Protein AF-A0A645HFN8-F1 (afdb_monomer)

pLDDT: mean 95.68, std 3.65, range [77.56, 98.56]

Solvent-accessible surface area (backbone atoms only — not comparable to full-atom values): 6220 Å² total; per-residue (Å²): 106,60,70,53,54,48,52,51,52,54,53,50,53,51,51,54,51,51,50,38,49,49,52,61,67,60,80,77,62,54,72,67,58,38,52,50,38,52,52,51,51,54,52,51,52,53,29,54,50,44,24,52,50,50,33,50,51,43,40,73,75,67,44,85,43,55,48,50,49,56,58,100,74,40,32,42,38,39,31,60,30,73,67,72,54,73,68,55,50,51,52,53,49,51,55,50,29,71,70,66,72,52,57,72,92,34,51,45,81,42,61,39,100

Sequence (113 aa):
MFAQFRSDKEETRAKEIEYLDSVINSGEADQEVLNEAMSQKVALTSFMEQETNIEGLLKSAGYQDAVVTVSADSVNVVVAEAALSDDQAVQILEIVKDETGQSAQNIKIIPQG

Foldseek 3Di:
DQVVVVVVVVVVLVVLLVVLVCQCVVVPDDPVSNVVSVVVNVQSVLQVVLQVVLQVVCVVVPFPTWGWGDDPQAIEIEGAAPDDDPVRVVVSLVSSCVSPVYDSVRYHYHYDD

Organism: NCBI:txid1076179

InterPro domains:
  IPR024232 Stage III sporulation protein AH-like [PF12685] (1-109)
  IPR038503 Stage III sporulation protein AH-like superfamily [G3DSA:1.10.287.4300] (1-112)

Structure (mmCIF, N/CA/C/O backbone):
data_AF-A0A645HFN8-F1
#
_entry.id   AF-A0A645HFN8-F1
#
loop_
_atom_site.group_PDB
_atom_site.id
_atom_site.type_symbol
_atom_site.label_atom_id
_atom_site.label_alt_id
_atom_site.label_comp_id
_atom_site.label_asym_id
_atom_site.label_entity_id
_atom_site.label_seq_id
_atom_site.pdbx_PDB_ins_code
_atom_site.Cartn_x
_atom_site.Cartn_y
_atom_site.Cartn_z
_atom_site.occupancy
_atom_site.B_iso_or_equiv
_atom_site.auth_seq_id
_atom_site.auth_comp_id
_atom_site.auth_asym_id
_atom_site.auth_atom_id
_atom_site.pdbx_PDB_model_num
ATOM 1 N N . MET A 1 1 ? 13.388 11.881 -2.272 1.00 81.19 1 MET A N 1
ATOM 2 C CA . MET A 1 1 ? 11.916 11.979 -2.371 1.00 81.19 1 MET A CA 1
ATOM 3 C C . MET A 1 1 ? 11.266 10.621 -2.123 1.00 81.19 1 MET A C 1
ATOM 5 O O . MET A 1 1 ? 10.450 10.532 -1.221 1.00 81.19 1 MET A O 1
ATOM 9 N N . PHE A 1 2 ? 11.715 9.552 -2.792 1.00 88.88 2 PHE A N 1
ATOM 10 C CA . PHE A 1 2 ? 11.273 8.173 -2.521 1.00 88.88 2 PHE A CA 1
ATOM 11 C C . PHE A 1 2 ? 11.411 7.739 -1.045 1.00 88.88 2 PHE A C 1
ATOM 13 O O . PHE A 1 2 ? 10.445 7.291 -0.439 1.00 88.88 2 PHE A O 1
ATOM 20 N N . ALA A 1 3 ? 12.584 7.944 -0.430 1.00 89.00 3 ALA A N 1
ATOM 21 C CA . ALA A 1 3 ? 12.794 7.606 0.984 1.00 89.00 3 ALA A CA 1
ATOM 22 C C . ALA A 1 3 ? 11.858 8.379 1.933 1.00 89.00 3 ALA A C 1
ATOM 24 O O . ALA A 1 3 ? 11.395 7.814 2.915 1.00 89.00 3 ALA A O 1
ATOM 25 N N . GLN A 1 4 ? 11.536 9.637 1.602 1.00 90.69 4 GLN A N 1
ATOM 26 C CA . GLN A 1 4 ? 10.569 10.425 2.368 1.00 90.69 4 GLN A CA 1
ATOM 27 C C . GLN A 1 4 ? 9.176 9.805 2.275 1.00 90.69 4 GLN A C 1
ATOM 29 O O . GLN A 1 4 ? 8.532 9.647 3.295 1.00 90.69 4 GLN A O 1
ATOM 34 N N . PHE A 1 5 ? 8.747 9.373 1.085 1.00 92.00 5 PHE A N 1
ATOM 35 C CA . PHE A 1 5 ? 7.453 8.708 0.914 1.00 92.00 5 PHE A CA 1
ATOM 36 C C . PHE A 1 5 ? 7.346 7.414 1.739 1.00 92.00 5 PHE A C 1
ATOM 38 O O . PHE A 1 5 ? 6.299 7.143 2.321 1.00 92.00 5 PHE A O 1
ATOM 45 N N . ARG A 1 6 ? 8.436 6.638 1.844 1.00 93.62 6 ARG A N 1
ATOM 46 C CA . ARG A 1 6 ? 8.491 5.473 2.744 1.00 93.62 6 ARG A CA 1
ATOM 47 C C . ARG A 1 6 ? 8.319 5.890 4.207 1.00 93.62 6 ARG A C 1
ATOM 49 O O . ARG A 1 6 ? 7.485 5.314 4.896 1.00 93.62 6 ARG A O 1
ATOM 56 N N . SER A 1 7 ? 9.067 6.897 4.659 1.00 95.38 7 SER A N 1
ATOM 57 C CA . SER A 1 7 ? 8.950 7.408 6.030 1.00 95.38 7 SER A CA 1
ATOM 58 C C . SER A 1 7 ? 7.559 7.970 6.327 1.00 95.38 7 SER A C 1
ATOM 60 O O . SER A 1 7 ? 7.005 7.669 7.379 1.00 95.38 7 SER A O 1
ATOM 62 N N . ASP A 1 8 ? 6.964 8.712 5.393 1.00 94.75 8 ASP A N 1
ATOM 63 C CA . ASP A 1 8 ? 5.613 9.260 5.524 1.00 94.75 8 ASP A CA 1
ATOM 64 C C . ASP A 1 8 ? 4.583 8.130 5.651 1.00 94.75 8 ASP A C 1
ATOM 66 O O . ASP A 1 8 ? 3.735 8.173 6.539 1.00 94.75 8 ASP A O 1
ATOM 70 N N . LYS A 1 9 ? 4.687 7.078 4.822 1.00 95.25 9 LYS A N 1
ATOM 71 C CA . LYS A 1 9 ? 3.848 5.873 4.934 1.00 95.25 9 LYS A CA 1
ATOM 72 C C . LYS A 1 9 ? 3.970 5.245 6.325 1.00 95.25 9 LYS A C 1
ATOM 74 O O . LYS A 1 9 ? 2.951 4.954 6.948 1.00 95.25 9 LYS A O 1
ATOM 79 N N . GLU A 1 10 ? 5.191 5.014 6.803 1.00 96.00 10 GLU A N 1
ATOM 80 C CA . GLU A 1 10 ? 5.438 4.403 8.116 1.00 96.00 10 GLU A CA 1
ATOM 81 C C . GLU A 1 10 ? 4.868 5.261 9.257 1.00 96.00 10 GLU A C 1
ATOM 83 O O . GLU A 1 10 ? 4.207 4.736 10.154 1.00 96.00 10 GLU A O 1
ATOM 88 N N . GLU A 1 11 ? 5.048 6.583 9.192 1.00 97.50 11 GLU A N 1
ATOM 89 C CA . GLU A 1 11 ? 4.489 7.528 10.161 1.00 97.50 11 GLU A CA 1
ATOM 90 C C . GLU A 1 11 ? 2.954 7.542 10.123 1.00 97.50 11 GLU A C 1
ATOM 92 O O . GLU A 1 11 ? 2.310 7.533 11.174 1.00 97.50 11 GLU A O 1
ATOM 97 N N . THR A 1 12 ? 2.349 7.529 8.932 1.00 96.50 12 THR 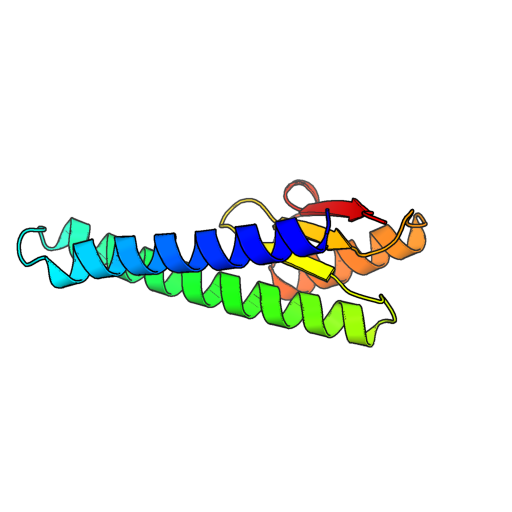A N 1
ATOM 98 C CA . THR A 1 12 ? 0.893 7.440 8.775 1.00 96.50 12 THR A CA 1
ATOM 99 C C . THR A 1 12 ? 0.355 6.147 9.380 1.00 96.50 12 THR A C 1
ATOM 101 O O . THR A 1 12 ? -0.554 6.218 10.205 1.00 96.50 12 THR A O 1
ATOM 104 N N . ARG A 1 13 ? 0.946 4.986 9.065 1.00 96.75 13 ARG A N 1
ATOM 105 C CA . ARG A 1 13 ? 0.518 3.695 9.631 1.00 96.75 13 ARG A CA 1
ATOM 106 C C . ARG A 1 13 ? 0.631 3.675 11.154 1.00 96.75 13 ARG A C 1
ATOM 108 O O . ARG A 1 13 ? -0.284 3.203 11.825 1.00 96.75 13 ARG A O 1
ATOM 115 N N . ALA A 1 14 ? 1.707 4.233 11.709 1.00 97.56 14 ALA A N 1
ATOM 116 C CA . ALA A 1 14 ? 1.872 4.344 13.155 1.00 97.56 14 ALA A CA 1
ATOM 117 C C . ALA A 1 14 ? 0.764 5.196 13.797 1.00 97.56 14 ALA A C 1
ATOM 119 O O . ALA A 1 14 ? 0.156 4.764 14.775 1.00 97.56 14 ALA A O 1
ATOM 120 N N . LYS A 1 15 ? 0.452 6.364 13.218 1.00 98.00 15 LYS A N 1
ATOM 121 C CA . LYS A 1 15 ? -0.609 7.257 13.715 1.00 98.00 15 LYS A CA 1
ATOM 122 C C . LYS A 1 15 ? -2.003 6.647 13.600 1.00 98.00 15 LYS A C 1
ATOM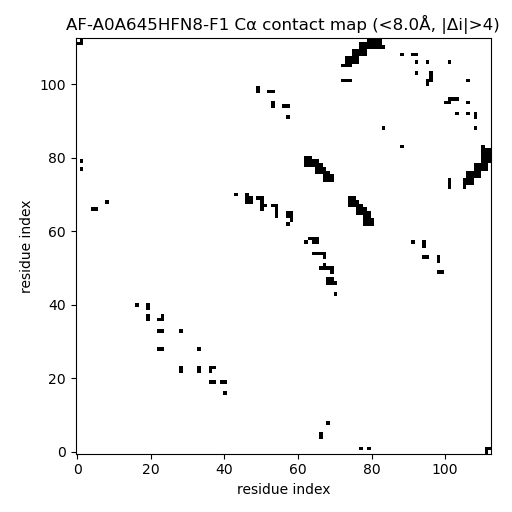 124 O O . LYS A 1 15 ? -2.812 6.817 14.507 1.00 98.00 15 LYS A O 1
ATOM 129 N N . GLU A 1 16 ? -2.297 5.947 12.507 1.00 97.25 16 GLU A N 1
ATOM 130 C CA . GLU A 1 16 ? -3.580 5.260 12.317 1.00 97.25 16 GLU A CA 1
ATOM 131 C C . GLU A 1 16 ? -3.782 4.166 13.373 1.00 97.25 16 GLU A C 1
ATOM 133 O O . GLU A 1 16 ? -4.840 4.095 13.997 1.00 97.25 16 GLU A O 1
ATOM 138 N N . ILE A 1 17 ? -2.750 3.353 13.625 1.00 97.62 17 ILE A N 1
ATOM 139 C CA . ILE A 1 17 ? -2.782 2.321 14.668 1.00 97.62 17 ILE A CA 1
ATOM 140 C C . ILE A 1 17 ? -2.946 2.955 16.051 1.00 97.62 17 ILE A C 1
ATOM 142 O O . ILE A 1 17 ? -3.813 2.523 16.807 1.00 97.62 17 ILE A O 1
ATOM 146 N N . GLU A 1 18 ? -2.156 3.983 16.373 1.00 97.88 18 GLU A N 1
ATOM 147 C CA . GLU A 1 18 ? -2.230 4.688 17.658 1.00 97.88 18 GLU A CA 1
ATOM 148 C C . GLU A 1 18 ? -3.625 5.278 17.896 1.00 97.88 18 GLU A C 1
ATOM 150 O O . GLU A 1 18 ? -4.189 5.123 18.980 1.00 97.88 18 GLU A O 1
ATOM 155 N N . TYR A 1 19 ? -4.215 5.903 16.875 1.00 96.38 19 TYR A N 1
ATOM 156 C CA . TYR A 1 19 ? -5.565 6.446 16.955 1.00 96.38 19 TYR A CA 1
ATOM 157 C C . TYR A 1 19 ? -6.597 5.351 17.239 1.00 96.38 19 TYR A C 1
ATOM 159 O O . TYR A 1 19 ? -7.366 5.472 18.195 1.00 96.38 19 TYR A O 1
ATOM 167 N N . LEU A 1 20 ? -6.586 4.261 16.469 1.00 96.88 20 LEU A N 1
ATOM 168 C CA . LEU A 1 20 ? -7.517 3.149 16.666 1.00 96.88 20 LEU A CA 1
ATOM 169 C C . LEU A 1 20 ? -7.345 2.511 18.050 1.00 96.88 20 LEU A C 1
ATOM 171 O O . LEU A 1 20 ? -8.335 2.242 18.730 1.00 96.88 20 LEU A O 1
ATOM 175 N N . ASP A 1 21 ? -6.105 2.342 18.512 1.00 96.69 21 ASP A N 1
ATOM 176 C CA . ASP A 1 21 ? -5.822 1.843 19.856 1.00 96.69 21 ASP A CA 1
ATOM 177 C C . ASP A 1 21 ? -6.285 2.802 20.950 1.00 96.69 21 ASP A C 1
ATOM 179 O O . ASP A 1 21 ? -6.772 2.348 21.984 1.00 96.69 21 ASP A O 1
ATOM 183 N N . SER A 1 22 ? -6.190 4.114 20.739 1.00 95.94 22 SER A N 1
ATOM 184 C CA . SER A 1 22 ? -6.705 5.094 21.697 1.00 95.94 22 SER A CA 1
ATOM 185 C C . SER A 1 22 ? -8.222 4.978 21.855 1.00 95.94 22 SER A C 1
ATOM 187 O O . SER A 1 22 ? -8.717 4.980 22.979 1.00 95.94 22 SER A O 1
ATOM 189 N N . VAL A 1 23 ? -8.955 4.779 20.753 1.00 94.94 23 VAL A N 1
ATOM 190 C CA . VAL A 1 23 ? -10.413 4.594 20.774 1.00 94.94 23 VAL A CA 1
ATOM 191 C C . VAL A 1 23 ? -10.763 3.291 21.488 1.00 94.94 23 VAL A C 1
ATOM 193 O O . VAL A 1 23 ? -11.557 3.309 22.429 1.00 94.94 23 VAL A O 1
ATOM 196 N N . ILE A 1 24 ? -10.114 2.185 21.105 1.00 94.69 24 ILE A N 1
ATOM 197 C CA . ILE A 1 24 ? -10.343 0.850 21.679 1.00 94.69 24 ILE A CA 1
ATOM 198 C C . ILE A 1 24 ? -10.055 0.826 23.188 1.00 94.69 24 ILE A C 1
ATOM 200 O O . ILE A 1 24 ? -10.801 0.210 23.947 1.00 94.69 24 ILE A O 1
ATOM 204 N N . ASN A 1 25 ? -8.997 1.509 23.633 1.00 94.62 25 ASN A N 1
ATOM 205 C CA . ASN A 1 25 ? -8.547 1.478 25.026 1.00 94.62 25 ASN A CA 1
ATOM 206 C C . ASN A 1 25 ? -9.105 2.619 25.893 1.00 94.62 25 ASN A C 1
ATOM 208 O O . ASN A 1 25 ? -8.882 2.608 27.102 1.00 94.62 25 ASN A O 1
ATOM 212 N N . SER A 1 26 ? -9.822 3.590 25.313 1.00 90.94 26 SER A N 1
ATOM 213 C CA . SER A 1 26 ? -10.370 4.741 26.050 1.00 90.94 26 SER A CA 1
ATOM 214 C C . SER A 1 26 ? -11.361 4.337 27.145 1.00 90.94 26 SER A C 1
ATOM 216 O O . SER A 1 26 ? -11.463 5.017 28.160 1.00 90.94 26 SER A O 1
ATOM 218 N N . GLY A 1 27 ? -12.102 3.239 26.950 1.00 80.75 27 GLY A N 1
ATOM 219 C CA . GLY A 1 27 ? -13.185 2.813 27.845 1.00 80.75 27 GLY A CA 1
ATOM 220 C C . GLY A 1 27 ? -14.400 3.755 27.867 1.00 80.75 27 GLY A C 1
ATOM 221 O O . GLY A 1 27 ? -15.338 3.510 28.622 1.00 80.75 27 GLY A O 1
ATOM 222 N N . GLU A 1 28 ? -14.387 4.814 27.052 1.00 83.81 28 GLU A N 1
ATOM 223 C CA . GLU A 1 28 ? -15.425 5.852 26.981 1.00 83.81 28 GLU A CA 1
ATOM 224 C C . GLU A 1 28 ? -16.333 5.699 25.750 1.00 83.81 28 GLU A C 1
ATOM 226 O O . GLU A 1 28 ? -17.433 6.250 25.720 1.00 83.81 28 GLU A O 1
ATOM 231 N N . ALA A 1 29 ? -15.885 4.947 24.741 1.00 85.94 29 ALA A N 1
ATOM 232 C CA . ALA A 1 29 ? -16.639 4.683 23.523 1.00 85.94 29 ALA A CA 1
ATOM 233 C C . ALA A 1 29 ? -17.762 3.656 23.749 1.00 85.94 29 ALA A C 1
ATOM 235 O O . ALA A 1 29 ? -17.615 2.697 24.510 1.00 85.94 29 ALA A O 1
ATOM 236 N N . ASP A 1 30 ? -18.883 3.838 23.051 1.00 93.62 30 ASP A N 1
ATOM 237 C CA . ASP A 1 30 ? -19.942 2.834 23.021 1.00 93.62 30 ASP A CA 1
ATOM 238 C C . ASP A 1 30 ? -19.532 1.587 22.212 1.00 93.62 30 ASP A C 1
ATOM 240 O O . ASP A 1 30 ? -18.516 1.552 21.513 1.00 93.62 30 ASP A O 1
ATOM 244 N N . GLN A 1 31 ? -20.336 0.528 22.322 1.00 93.19 31 GLN A N 1
ATOM 245 C CA . GLN A 1 31 ? -20.030 -0.760 21.701 1.00 93.19 31 GLN A CA 1
ATOM 246 C C . GLN A 1 31 ? -19.970 -0.696 20.167 1.00 93.19 31 GLN A C 1
ATOM 248 O O . GLN A 1 31 ? -19.233 -1.478 19.565 1.00 93.19 31 GLN A O 1
ATOM 253 N N . GLU A 1 32 ? -20.742 0.186 19.531 1.00 94.88 32 GLU A N 1
ATOM 254 C CA . GLU A 1 32 ? -20.758 0.327 18.073 1.00 94.88 32 GLU A CA 1
ATOM 255 C C . GLU A 1 32 ? -19.444 0.946 17.596 1.00 94.88 32 GLU A C 1
ATOM 257 O O . GLU A 1 32 ? -18.760 0.356 16.758 1.00 94.88 32 GLU A O 1
ATOM 262 N N . VAL A 1 33 ? -19.027 2.044 18.231 1.00 94.88 33 VAL A N 1
ATOM 263 C CA . VAL A 1 33 ? -17.748 2.715 17.962 1.00 94.88 33 VAL A CA 1
ATOM 264 C C . VAL A 1 33 ? -16.561 1.782 18.223 1.00 94.88 33 VAL A C 1
ATOM 266 O O . VAL A 1 33 ? -15.627 1.727 17.423 1.00 94.88 33 VAL A O 1
ATOM 269 N N . LEU A 1 34 ? 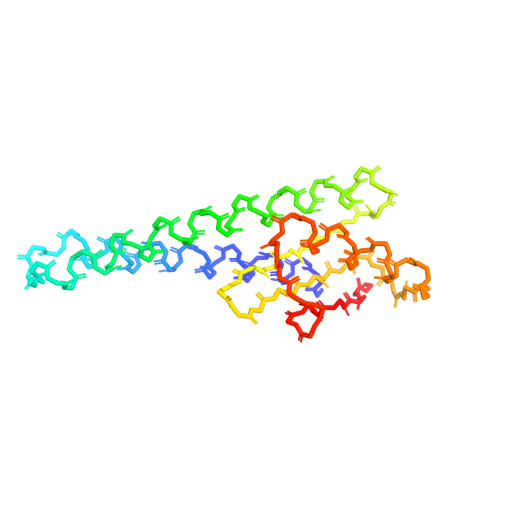-16.595 1.001 19.309 1.00 95.38 34 LEU A N 1
ATOM 270 C CA . LEU A 1 34 ? -15.550 0.014 19.606 1.00 95.38 34 LEU A CA 1
ATOM 271 C C . LEU A 1 34 ? -15.452 -1.065 18.523 1.00 95.38 34 LEU A C 1
ATOM 273 O O . LEU A 1 34 ? -14.352 -1.394 18.076 1.00 95.38 34 LEU A O 1
ATOM 277 N N . ASN A 1 35 ? -16.589 -1.612 18.088 1.00 96.00 35 ASN A N 1
ATOM 278 C CA . ASN A 1 35 ? -16.616 -2.638 17.049 1.00 96.00 35 ASN A CA 1
ATOM 279 C C . ASN A 1 35 ? -16.106 -2.093 15.711 1.00 96.00 35 ASN A C 1
ATOM 281 O O . ASN A 1 35 ? -15.355 -2.779 15.014 1.00 96.00 35 ASN A O 1
ATOM 285 N N . GLU A 1 36 ? -16.483 -0.862 15.365 1.00 96.12 36 GLU A N 1
ATOM 286 C CA . GLU A 1 36 ? -16.007 -0.204 14.155 1.00 96.12 36 GLU A CA 1
ATOM 287 C C . GLU A 1 36 ? -14.489 0.012 14.201 1.00 96.12 36 GLU A C 1
ATOM 289 O O . GLU A 1 36 ? -13.792 -0.390 13.269 1.00 96.12 36 GLU A O 1
ATOM 294 N N . ALA A 1 37 ? -13.948 0.541 15.303 1.00 96.62 37 ALA A N 1
ATOM 295 C CA . ALA A 1 37 ? -12.508 0.747 15.462 1.00 96.62 37 ALA A CA 1
ATOM 296 C C . ALA A 1 37 ? -11.715 -0.571 15.372 1.00 96.62 37 ALA A C 1
ATOM 298 O O . ALA A 1 37 ? -10.681 -0.637 14.703 1.00 96.62 37 ALA A O 1
ATOM 299 N N . MET A 1 38 ? -12.215 -1.654 15.980 1.00 96.44 38 MET A N 1
ATOM 300 C CA . MET A 1 38 ? -11.602 -2.981 15.847 1.00 96.44 38 MET A CA 1
ATOM 301 C C . MET A 1 38 ? -11.630 -3.477 14.397 1.00 96.44 38 MET A C 1
ATOM 303 O O . MET A 1 38 ? -10.619 -3.975 13.900 1.00 96.44 38 M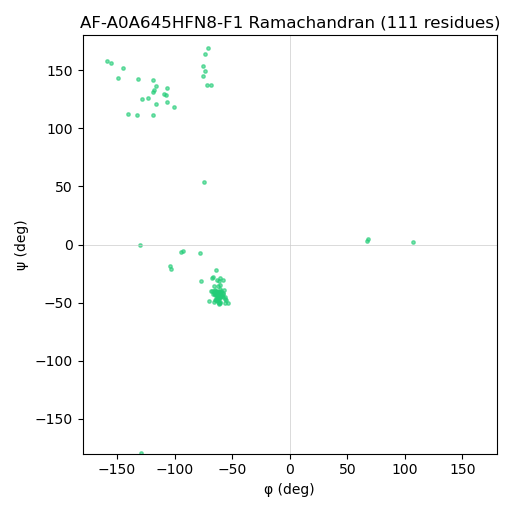ET A O 1
ATOM 307 N N . SER A 1 39 ? -12.758 -3.309 13.700 1.00 97.31 39 SER A N 1
ATOM 308 C CA . SER A 1 39 ? -12.888 -3.689 12.289 1.00 97.31 39 SER A CA 1
ATOM 309 C C . SER A 1 39 ? -11.931 -2.895 11.399 1.00 97.31 39 SER A C 1
ATOM 311 O O . SER A 1 39 ? -11.263 -3.474 10.541 1.00 97.31 39 SER A O 1
ATOM 313 N N . GLN A 1 40 ? -11.816 -1.583 11.621 1.00 97.31 40 GLN A N 1
ATOM 314 C CA . GLN A 1 40 ? -10.874 -0.726 10.902 1.00 97.31 40 GLN A CA 1
ATOM 315 C C . GLN A 1 40 ? -9.422 -1.150 11.163 1.00 97.31 40 GLN A C 1
ATOM 317 O O . GLN A 1 40 ? -8.639 -1.232 10.221 1.00 97.31 40 GLN A O 1
ATOM 322 N N . LYS A 1 41 ? -9.062 -1.508 12.405 1.00 97.56 41 LYS A N 1
ATOM 323 C CA . LYS A 1 41 ? -7.708 -1.981 12.745 1.00 97.56 41 LYS A CA 1
ATOM 324 C C . LYS A 1 41 ? -7.356 -3.308 12.067 1.00 97.56 41 LYS A C 1
ATOM 326 O O . LYS A 1 41 ? -6.228 -3.483 11.597 1.00 97.56 41 LYS A O 1
ATOM 331 N N . VAL A 1 42 ? -8.311 -4.234 11.983 1.00 97.81 42 VAL A N 1
ATOM 332 C CA . VAL A 1 42 ? -8.136 -5.499 11.250 1.00 97.81 42 VAL A CA 1
ATOM 333 C C . VAL A 1 42 ? -7.941 -5.234 9.754 1.00 97.81 42 VAL A C 1
ATOM 335 O O . VAL A 1 42 ? -6.997 -5.760 9.167 1.00 97.81 42 VAL A O 1
ATOM 338 N N . ALA A 1 43 ? -8.773 -4.378 9.151 1.00 97.25 43 ALA A N 1
ATOM 339 C CA . ALA A 1 43 ? -8.639 -4.004 7.743 1.00 97.25 43 ALA A CA 1
ATOM 340 C C . ALA A 1 43 ? -7.289 -3.327 7.454 1.00 97.25 43 ALA A C 1
ATOM 342 O O . ALA A 1 43 ? -6.593 -3.714 6.519 1.00 97.25 43 ALA A O 1
ATOM 343 N N . LEU A 1 44 ? -6.876 -2.384 8.306 1.00 97.69 44 LEU A N 1
ATOM 344 C CA . LEU A 1 44 ? -5.585 -1.704 8.217 1.00 97.69 44 LEU A CA 1
ATOM 345 C C . LEU A 1 44 ? -4.414 -2.694 8.228 1.00 97.69 44 LEU A C 1
ATOM 347 O O . LEU A 1 44 ? -3.513 -2.598 7.399 1.00 97.69 44 LEU A O 1
ATOM 351 N N . THR A 1 45 ? -4.451 -3.675 9.130 1.00 97.06 45 THR A N 1
ATOM 352 C CA . THR A 1 45 ? -3.408 -4.708 9.218 1.00 97.06 45 THR A CA 1
ATOM 353 C C . THR A 1 45 ? -3.356 -5.558 7.947 1.00 97.06 45 THR A C 1
ATOM 355 O O . THR A 1 45 ? -2.271 -5.841 7.443 1.00 97.06 45 THR A O 1
ATOM 358 N N . SER A 1 46 ? -4.516 -5.914 7.386 1.00 97.31 46 SER A N 1
ATOM 359 C CA . SER A 1 46 ? -4.594 -6.647 6.117 1.00 97.31 46 SER A CA 1
ATOM 360 C C . SER A 1 46 ? -4.026 -5.837 4.948 1.00 97.31 46 SER A C 1
ATOM 362 O O . SER A 1 46 ? -3.277 -6.381 4.139 1.00 97.31 46 SER A O 1
ATOM 364 N N . PHE A 1 47 ? -4.303 -4.532 4.887 1.00 97.69 47 PHE A N 1
ATOM 365 C CA . PHE A 1 47 ? -3.708 -3.650 3.882 1.00 97.69 47 PHE A CA 1
ATOM 366 C C . PHE A 1 47 ? -2.185 -3.578 4.018 1.00 97.69 47 PHE A C 1
ATOM 368 O O . PHE A 1 47 ? -1.482 -3.679 3.019 1.00 97.69 47 PHE A O 1
ATOM 375 N N . MET A 1 48 ? -1.655 -3.468 5.238 1.00 97.88 48 MET A N 1
ATOM 376 C CA . MET A 1 48 ? -0.205 -3.455 5.479 1.00 97.88 48 MET A CA 1
ATOM 377 C C . MET A 1 48 ? 0.484 -4.763 5.055 1.00 97.88 48 MET A C 1
ATOM 379 O O . MET A 1 48 ? 1.613 -4.741 4.554 1.00 97.88 48 MET A O 1
ATOM 383 N N . GLU A 1 49 ? -0.183 -5.904 5.228 1.00 98.00 49 GLU A N 1
ATOM 384 C CA . GLU A 1 49 ? 0.302 -7.194 4.728 1.00 98.00 49 GLU A CA 1
ATOM 385 C C . GLU A 1 49 ? 0.342 -7.217 3.193 1.00 98.00 49 GLU A C 1
ATOM 387 O O . GLU A 1 49 ? 1.380 -7.542 2.616 1.00 98.00 49 GLU A O 1
ATOM 392 N N . GLN A 1 50 ? -0.735 -6.781 2.528 1.00 98.25 50 GLN A N 1
ATOM 393 C CA . GLN A 1 50 ? -0.779 -6.664 1.065 1.00 98.25 50 GLN A CA 1
ATOM 394 C C . GLN A 1 50 ? 0.324 -5.744 0.534 1.00 98.25 50 GLN A C 1
ATOM 396 O O . GLN A 1 50 ? 1.026 -6.101 -0.408 1.00 98.25 50 GLN A O 1
ATOM 401 N N . GLU A 1 51 ? 0.530 -4.584 1.158 1.00 98.25 51 GLU A N 1
ATOM 402 C CA . GLU A 1 51 ? 1.616 -3.672 0.798 1.00 98.25 51 GLU A CA 1
ATOM 403 C C . GLU A 1 51 ? 2.981 -4.356 0.859 1.00 98.25 51 GLU A C 1
ATOM 405 O O . GLU A 1 51 ? 3.778 -4.237 -0.069 1.00 98.25 51 GLU A O 1
ATOM 410 N N . THR A 1 52 ? 3.239 -5.088 1.944 1.00 98.00 52 THR A N 1
ATOM 411 C CA . THR A 1 52 ? 4.508 -5.789 2.158 1.00 98.00 52 THR A CA 1
ATOM 412 C C . THR A 1 52 ? 4.720 -6.875 1.103 1.00 98.00 52 THR A C 1
ATOM 414 O O . THR A 1 52 ? 5.815 -6.988 0.545 1.00 98.00 52 THR A O 1
ATOM 417 N N . ASN A 1 53 ? 3.673 -7.638 0.785 1.00 98.38 53 ASN A N 1
ATOM 418 C CA . ASN A 1 53 ? 3.722 -8.688 -0.229 1.00 98.38 53 ASN A CA 1
ATOM 419 C C . ASN A 1 53 ? 3.992 -8.108 -1.619 1.00 98.38 53 ASN A C 1
ATOM 421 O O . ASN A 1 53 ? 4.911 -8.562 -2.300 1.00 98.38 53 ASN A O 1
ATOM 425 N N . ILE A 1 54 ? 3.270 -7.055 -2.013 1.00 98.56 54 ILE A N 1
ATOM 426 C CA . ILE A 1 54 ? 3.458 -6.396 -3.312 1.00 98.56 54 ILE A CA 1
ATOM 427 C C . ILE A 1 54 ? 4.872 -5.815 -3.415 1.00 98.56 54 ILE A C 1
ATOM 429 O O . ILE A 1 54 ? 5.554 -6.052 -4.410 1.00 98.56 54 ILE A O 1
ATOM 433 N N . GLU A 1 55 ? 5.362 -5.109 -2.388 1.00 98.25 55 GLU A N 1
ATOM 434 C CA . GLU A 1 55 ? 6.738 -4.588 -2.368 1.00 98.25 55 GLU A CA 1
ATOM 435 C C . GLU A 1 55 ? 7.775 -5.719 -2.533 1.00 98.25 55 GLU A C 1
ATOM 437 O O . GLU A 1 55 ? 8.760 -5.563 -3.262 1.00 98.25 55 GLU A O 1
ATOM 442 N N . GLY A 1 56 ? 7.548 -6.879 -1.907 1.00 98.25 56 GLY A N 1
ATOM 443 C CA . GLY A 1 56 ? 8.398 -8.065 -2.040 1.00 98.25 56 GLY A CA 1
ATOM 444 C C . GLY A 1 56 ? 8.344 -8.723 -3.424 1.00 98.25 56 GLY A C 1
ATOM 445 O O . GLY A 1 56 ? 9.383 -9.122 -3.964 1.00 98.25 56 GLY A O 1
ATOM 446 N N . LEU A 1 57 ? 7.158 -8.807 -4.028 1.00 98.44 57 LEU A N 1
ATOM 447 C CA . LEU A 1 57 ? 6.959 -9.348 -5.375 1.00 98.44 57 LEU A CA 1
ATOM 448 C C . LEU A 1 57 ? 7.609 -8.459 -6.434 1.00 98.44 57 LEU A C 1
ATOM 450 O O . LEU A 1 57 ? 8.308 -8.968 -7.308 1.00 98.44 57 LEU A O 1
ATOM 454 N N . LEU A 1 58 ? 7.468 -7.137 -6.315 1.00 98.12 58 LEU A N 1
ATOM 455 C CA . LEU A 1 58 ? 8.132 -6.189 -7.208 1.00 98.12 58 LEU A CA 1
ATOM 456 C C . LEU A 1 58 ? 9.661 -6.311 -7.105 1.00 98.12 58 LEU A C 1
ATOM 458 O O . LEU A 1 58 ? 10.347 -6.437 -8.118 1.00 98.12 58 LEU A O 1
ATOM 462 N N . LYS A 1 59 ? 10.221 -6.403 -5.896 1.00 97.19 59 LYS A N 1
ATOM 463 C CA . LYS A 1 59 ? 11.666 -6.663 -5.740 1.00 97.19 59 LYS A CA 1
ATOM 464 C C . LYS A 1 59 ? 12.099 -7.965 -6.408 1.00 97.19 59 LYS A C 1
ATOM 466 O O . LYS A 1 59 ? 13.119 -8.007 -7.091 1.00 97.19 59 LYS A O 1
ATOM 471 N N . SER A 1 60 ? 11.304 -9.020 -6.249 1.00 97.06 60 SER A N 1
ATOM 472 C CA . SER A 1 60 ? 11.574 -10.331 -6.852 1.00 97.06 60 SER A CA 1
ATOM 473 C C . SER A 1 60 ? 11.471 -10.31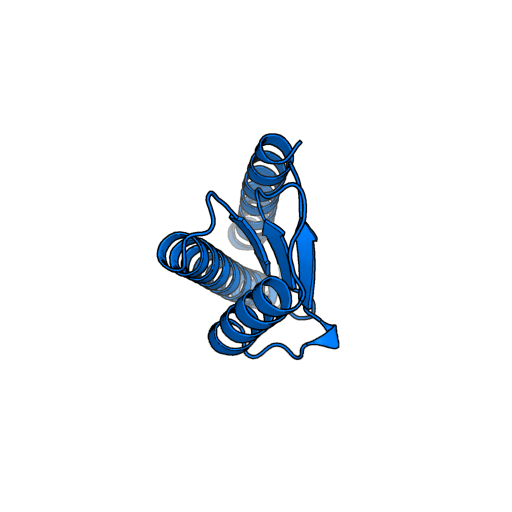5 -8.382 1.00 97.06 60 SER A C 1
ATOM 475 O O . SER A 1 60 ? 12.163 -11.083 -9.047 1.00 97.06 60 SER A O 1
ATOM 477 N N . ALA A 1 61 ? 10.651 -9.423 -8.943 1.00 95.69 61 ALA A N 1
ATOM 478 C CA . ALA A 1 61 ? 10.515 -9.195 -10.380 1.00 95.69 61 ALA A CA 1
ATOM 479 C C . ALA A 1 61 ? 11.660 -8.359 -10.990 1.00 95.69 61 ALA A C 1
ATOM 481 O O . ALA A 1 61 ? 11.748 -8.259 -12.212 1.00 95.69 61 ALA A O 1
ATOM 482 N N . GLY A 1 62 ? 12.556 -7.802 -10.165 1.00 95.69 62 GLY A N 1
ATOM 483 C CA . GLY A 1 62 ? 13.753 -7.081 -10.608 1.00 95.69 62 GLY A CA 1
ATOM 484 C C . GLY A 1 62 ? 13.700 -5.561 -10.444 1.00 95.69 6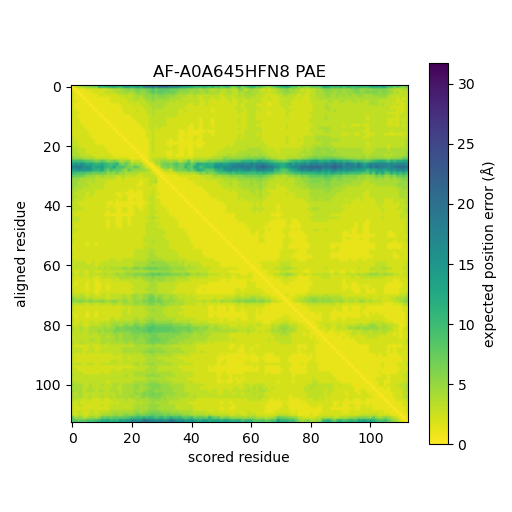2 GLY A C 1
ATOM 485 O O . GLY A 1 62 ? 14.675 -4.896 -10.790 1.00 95.69 62 GLY A O 1
ATOM 486 N N . TYR A 1 63 ? 12.616 -5.011 -9.889 1.00 96.06 63 TYR A N 1
ATOM 487 C CA . TYR A 1 63 ? 12.541 -3.589 -9.546 1.00 96.06 63 TYR A CA 1
ATOM 488 C C . TYR A 1 63 ? 13.437 -3.293 -8.334 1.00 96.06 63 TYR A C 1
ATOM 490 O O . TYR A 1 63 ? 13.450 -4.050 -7.362 1.00 96.06 63 TYR A O 1
ATOM 498 N N . GLN A 1 64 ? 14.183 -2.184 -8.368 1.00 92.88 64 GLN A N 1
ATOM 499 C CA . GLN A 1 64 ? 15.159 -1.856 -7.320 1.00 92.88 64 GLN A CA 1
ATOM 500 C C . GLN A 1 64 ? 14.506 -1.710 -5.936 1.00 92.88 64 GLN A C 1
ATOM 502 O O . GLN A 1 64 ? 14.980 -2.278 -4.950 1.00 92.88 64 GLN A O 1
ATOM 507 N N . ASP A 1 65 ? 13.436 -0.922 -5.859 1.00 95.19 65 ASP A N 1
ATOM 508 C CA . ASP A 1 65 ? 12.619 -0.765 -4.662 1.00 95.19 65 ASP A CA 1
ATOM 509 C C . ASP A 1 65 ? 11.225 -0.248 -5.040 1.00 95.19 65 ASP A C 1
ATOM 511 O O . ASP A 1 65 ? 11.033 0.367 -6.093 1.00 95.19 65 ASP A O 1
ATOM 515 N N . ALA A 1 66 ? 10.253 -0.481 -4.165 1.00 97.25 66 ALA A N 1
ATOM 516 C CA . ALA A 1 66 ? 8.911 0.062 -4.287 1.00 97.25 66 ALA A CA 1
ATOM 517 C C . ALA A 1 66 ? 8.349 0.394 -2.902 1.00 97.25 66 ALA A C 1
ATOM 519 O O . ALA A 1 66 ? 8.726 -0.219 -1.900 1.00 97.25 66 ALA A O 1
ATOM 520 N N . VAL A 1 67 ? 7.452 1.372 -2.859 1.00 97.88 67 VAL A N 1
ATOM 521 C CA . VAL A 1 67 ? 6.608 1.665 -1.701 1.00 97.88 67 VAL A CA 1
ATOM 522 C C . VAL A 1 67 ? 5.165 1.606 -2.163 1.00 97.88 67 VAL A C 1
ATOM 524 O O . VAL A 1 67 ? 4.788 2.283 -3.122 1.00 97.88 67 VAL A O 1
ATOM 527 N N . VAL A 1 68 ? 4.361 0.804 -1.477 1.00 98.12 68 VAL A N 1
ATOM 528 C CA . VAL A 1 68 ? 2.954 0.592 -1.819 1.00 98.12 68 VAL A CA 1
ATOM 529 C C . VAL A 1 68 ? 2.079 1.103 -0.687 1.00 98.12 68 VAL A C 1
ATOM 531 O O . VAL A 1 68 ? 2.380 0.841 0.473 1.00 98.12 68 VAL A O 1
ATOM 534 N N . THR A 1 69 ? 0.999 1.815 -0.999 1.00 97.88 69 THR A N 1
ATOM 535 C CA . THR A 1 69 ? -0.073 2.092 -0.036 1.00 97.88 69 THR A CA 1
ATOM 536 C C . THR A 1 69 ? -1.385 1.499 -0.515 1.00 97.88 69 THR A C 1
ATOM 538 O O . THR A 1 69 ? -1.759 1.697 -1.670 1.00 97.88 69 THR A O 1
ATOM 541 N N . VAL A 1 70 ? -2.080 0.778 0.363 1.00 97.94 70 VAL A N 1
ATOM 542 C CA . VAL A 1 70 ? -3.381 0.156 0.088 1.00 97.94 70 VAL A CA 1
ATOM 543 C C . VAL A 1 70 ? -4.445 0.735 1.023 1.00 97.94 70 VAL A C 1
ATOM 545 O O . VAL A 1 70 ? -4.250 0.852 2.236 1.00 97.94 70 VAL A O 1
ATOM 548 N N . SER A 1 71 ? -5.587 1.097 0.447 1.00 95.06 71 SER A N 1
ATOM 549 C CA . SER A 1 71 ? -6.833 1.420 1.140 1.00 95.06 71 SER A CA 1
ATOM 550 C C . SER A 1 71 ? -7.993 0.632 0.522 1.00 95.06 71 SER A C 1
ATOM 552 O O . SER A 1 71 ? -7.818 -0.146 -0.419 1.00 95.06 71 SER A O 1
ATOM 554 N N . ALA A 1 72 ? -9.205 0.839 1.042 1.00 92.44 72 ALA A N 1
ATOM 555 C CA . ALA A 1 72 ? -10.403 0.152 0.561 1.00 92.44 72 ALA A CA 1
ATOM 556 C C . ALA A 1 72 ? -10.720 0.423 -0.924 1.00 92.44 72 ALA A C 1
ATOM 558 O O . ALA A 1 72 ? -11.313 -0.419 -1.595 1.00 92.44 72 ALA A O 1
ATOM 559 N N . ASP A 1 73 ? -10.330 1.582 -1.441 1.00 93.06 73 ASP A N 1
ATOM 560 C CA . ASP A 1 73 ? -10.731 2.113 -2.744 1.00 93.06 73 ASP A CA 1
ATOM 561 C C . ASP A 1 73 ? -9.556 2.595 -3.606 1.00 93.06 73 ASP A C 1
ATOM 563 O O . ASP A 1 73 ? -9.764 3.041 -4.733 1.00 93.06 73 ASP A O 1
ATOM 567 N N . SER A 1 74 ? -8.321 2.501 -3.109 1.00 96.50 74 SER A N 1
ATOM 568 C CA . SER A 1 74 ? -7.139 3.012 -3.796 1.00 96.50 74 SER A CA 1
ATOM 569 C C . SER A 1 74 ? -5.896 2.189 -3.470 1.00 96.50 74 SER A C 1
ATOM 571 O O . SER A 1 74 ? -5.659 1.797 -2.330 1.00 96.50 74 SER A O 1
ATOM 573 N N . VAL A 1 75 ? -5.040 2.015 -4.474 1.00 98.38 75 VAL A N 1
ATOM 574 C CA . VAL A 1 75 ? -3.680 1.502 -4.321 1.00 98.38 75 VAL A CA 1
ATOM 575 C C . VAL A 1 75 ? -2.713 2.448 -5.014 1.00 98.38 75 VAL A C 1
ATOM 577 O O . VAL A 1 75 ? -2.850 2.716 -6.207 1.00 98.38 75 VAL A O 1
ATOM 580 N N . ASN A 1 76 ? -1.711 2.937 -4.290 1.00 97.88 76 ASN A N 1
ATOM 581 C CA . ASN A 1 76 ? -0.620 3.704 -4.885 1.00 97.88 76 ASN A CA 1
ATOM 582 C C . ASN A 1 76 ? 0.655 2.876 -4.851 1.00 97.88 76 ASN A C 1
ATOM 584 O O . ASN A 1 76 ? 1.044 2.378 -3.800 1.00 97.88 76 ASN A O 1
ATOM 588 N N . VAL A 1 77 ? 1.322 2.771 -5.994 1.00 98.06 77 VAL A N 1
ATOM 589 C CA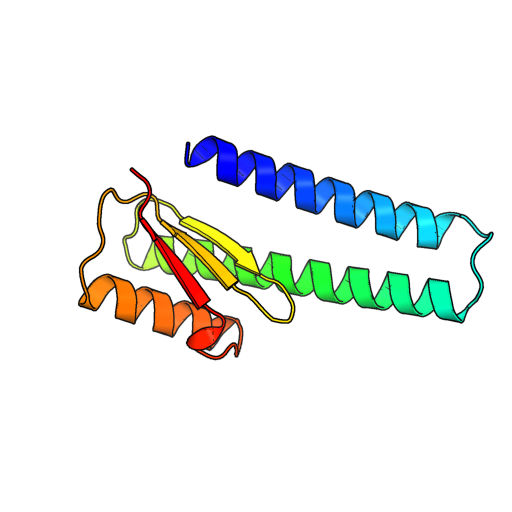 . VAL A 1 77 ? 2.608 2.094 -6.137 1.00 98.06 77 VAL A CA 1
ATOM 590 C C . VAL A 1 77 ? 3.631 3.105 -6.608 1.00 98.06 77 VAL A C 1
ATOM 592 O O . VAL A 1 77 ? 3.573 3.586 -7.739 1.00 98.06 77 VAL A O 1
ATOM 595 N N . VAL A 1 78 ? 4.573 3.429 -5.734 1.00 97.62 78 VAL A N 1
ATOM 596 C CA . VAL A 1 78 ? 5.713 4.279 -6.055 1.00 97.62 78 VAL A CA 1
ATOM 597 C C . VAL A 1 78 ? 6.911 3.377 -6.298 1.00 97.62 78 VAL A C 1
ATOM 599 O O . VAL A 1 78 ? 7.320 2.650 -5.397 1.00 97.62 78 VAL A O 1
ATOM 602 N N . VAL A 1 79 ? 7.472 3.410 -7.504 1.00 97.25 79 VAL A N 1
ATOM 603 C CA . VAL A 1 79 ? 8.605 2.560 -7.901 1.00 97.25 79 VAL A CA 1
ATOM 604 C C . VAL A 1 79 ? 9.865 3.408 -7.976 1.00 97.25 79 VAL A C 1
ATOM 606 O O . VAL A 1 79 ? 9.826 4.501 -8.542 1.00 97.25 79 VAL A O 1
ATOM 609 N N . ALA A 1 80 ? 10.973 2.911 -7.422 1.00 95.12 80 ALA A N 1
ATOM 610 C CA . ALA A 1 80 ? 12.281 3.567 -7.428 1.00 95.12 80 ALA A CA 1
ATOM 611 C C . ALA A 1 80 ? 12.961 3.498 -8.812 1.00 95.12 80 ALA A C 1
ATOM 613 O O . ALA A 1 80 ? 14.080 3.011 -8.952 1.00 95.12 80 ALA A O 1
ATOM 614 N N . GLU A 1 81 ? 12.258 3.954 -9.845 1.00 93.50 81 GLU A N 1
ATOM 615 C CA . GLU A 1 81 ? 12.739 4.068 -11.217 1.00 93.50 81 GLU A CA 1
ATOM 616 C C . GLU A 1 81 ? 12.407 5.455 -11.768 1.00 93.50 81 GLU A C 1
ATOM 618 O O . GLU A 1 81 ? 11.341 6.009 -11.503 1.00 93.50 81 GLU A O 1
ATOM 623 N N . ALA A 1 82 ? 13.312 6.022 -12.568 1.00 92.31 82 ALA A N 1
ATOM 624 C CA . ALA A 1 82 ? 13.110 7.343 -13.167 1.00 92.31 82 ALA A CA 1
ATOM 625 C C . ALA A 1 82 ? 11.970 7.358 -14.204 1.00 92.31 82 ALA A C 1
ATOM 627 O O . ALA A 1 82 ? 11.334 8.390 -14.416 1.00 92.31 82 ALA A O 1
ATOM 628 N N . ALA A 1 83 ? 11.726 6.223 -14.857 1.00 95.19 83 ALA A N 1
ATOM 629 C CA . ALA A 1 83 ? 10.657 6.016 -15.821 1.00 95.19 83 ALA A CA 1
ATOM 630 C C . ALA A 1 83 ? 10.313 4.525 -15.882 1.00 95.19 83 ALA A C 1
ATOM 632 O O . ALA A 1 83 ? 11.164 3.695 -15.585 1.00 95.19 83 ALA A O 1
ATOM 633 N N . LEU A 1 84 ? 9.090 4.210 -16.307 1.00 96.00 84 LEU A N 1
ATOM 634 C CA . LEU A 1 84 ? 8.632 2.846 -16.568 1.00 96.00 84 LEU A CA 1
ATOM 635 C C . LEU A 1 84 ? 8.239 2.731 -18.040 1.00 96.00 84 LEU A C 1
ATOM 637 O O . LEU A 1 84 ? 7.655 3.665 -18.597 1.00 96.00 84 LEU A O 1
ATOM 641 N N . SER A 1 85 ? 8.540 1.595 -18.663 1.00 97.25 85 SER A N 1
ATOM 642 C CA . SER A 1 85 ? 7.948 1.223 -19.947 1.00 97.25 85 SER A CA 1
ATOM 643 C C . SER A 1 85 ? 6.486 0.798 -19.778 1.00 97.25 85 SER A C 1
ATOM 645 O O . SER A 1 85 ? 6.047 0.462 -18.675 1.00 97.25 85 SER A O 1
ATOM 647 N N . ASP A 1 86 ? 5.741 0.759 -20.884 1.00 96.88 86 ASP A N 1
ATOM 648 C CA . ASP A 1 86 ? 4.363 0.256 -20.887 1.00 96.88 86 ASP A CA 1
ATOM 649 C C . ASP A 1 86 ? 4.298 -1.193 -20.374 1.00 96.88 86 ASP A C 1
ATOM 651 O O . ASP A 1 86 ? 3.450 -1.512 -19.544 1.00 96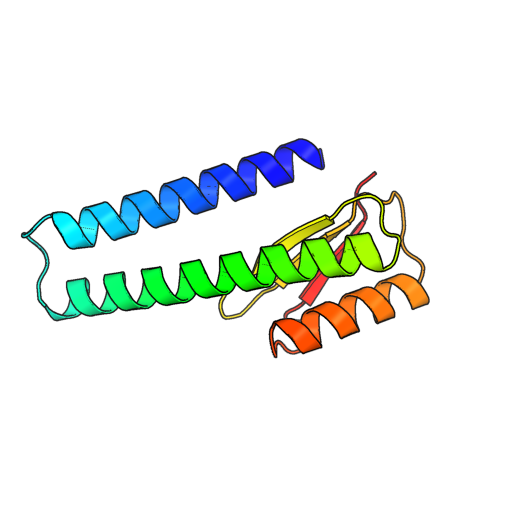.88 86 ASP A O 1
ATOM 655 N N . ASP A 1 87 ? 5.247 -2.046 -20.779 1.00 97.44 87 ASP A N 1
ATOM 656 C CA . ASP A 1 87 ? 5.332 -3.438 -20.318 1.00 97.44 87 ASP A CA 1
ATOM 657 C C . ASP A 1 87 ? 5.596 -3.527 -18.806 1.00 97.44 87 ASP A C 1
ATOM 659 O O . ASP A 1 87 ? 4.955 -4.314 -18.109 1.00 97.44 87 ASP A O 1
ATOM 663 N N . GLN A 1 88 ? 6.493 -2.687 -18.269 1.00 97.75 88 GLN A N 1
ATOM 664 C CA . GLN A 1 88 ? 6.741 -2.630 -16.825 1.00 97.75 88 GLN A CA 1
ATOM 665 C C . GLN A 1 88 ? 5.494 -2.156 -16.068 1.00 97.75 88 GLN A C 1
ATOM 667 O O . GLN A 1 88 ? 5.168 -2.708 -15.019 1.00 97.75 88 GLN A O 1
ATOM 672 N N . ALA A 1 89 ? 4.787 -1.150 -16.587 1.00 97.38 89 ALA A N 1
ATOM 673 C CA . ALA A 1 89 ? 3.562 -0.649 -15.972 1.00 97.38 89 ALA A CA 1
ATOM 674 C C . ALA A 1 89 ? 2.451 -1.712 -15.968 1.00 97.38 89 ALA A C 1
ATOM 676 O O . ALA A 1 89 ? 1.758 -1.861 -14.961 1.00 97.38 89 ALA A O 1
ATOM 677 N N . VAL A 1 90 ? 2.310 -2.482 -17.053 1.00 97.88 90 VAL A N 1
ATOM 678 C CA . VAL A 1 90 ? 1.373 -3.614 -17.134 1.00 97.88 90 VAL A CA 1
ATOM 679 C C . VAL A 1 90 ? 1.733 -4.694 -16.116 1.00 97.88 90 VAL A C 1
ATOM 681 O O . VAL A 1 90 ? 0.857 -5.130 -15.374 1.00 97.88 90 VAL A O 1
ATOM 684 N N . GLN A 1 91 ? 3.009 -5.070 -16.010 1.00 98.12 91 GLN A N 1
ATOM 685 C CA . GLN A 1 91 ? 3.457 -6.085 -15.054 1.00 98.12 91 GLN A CA 1
ATOM 686 C C . GLN A 1 91 ? 3.181 -5.674 -13.598 1.00 98.12 91 GLN A C 1
ATOM 688 O O . GLN A 1 91 ? 2.665 -6.470 -12.814 1.00 98.12 91 GLN A O 1
ATOM 693 N N . ILE A 1 92 ? 3.489 -4.424 -13.231 1.00 98.31 92 ILE A N 1
ATOM 694 C CA . ILE A 1 92 ? 3.186 -3.894 -11.892 1.00 98.31 92 ILE A CA 1
ATOM 695 C C . ILE A 1 92 ? 1.675 -3.923 -11.646 1.00 98.31 92 ILE A C 1
ATOM 697 O O . ILE A 1 92 ? 1.232 -4.342 -10.578 1.00 98.31 92 ILE A O 1
ATOM 701 N N . LEU A 1 93 ? 0.880 -3.491 -12.628 1.00 98.31 93 LEU A N 1
ATOM 702 C CA . LEU A 1 93 ? -0.573 -3.468 -12.517 1.00 98.31 93 LEU A CA 1
ATOM 703 C C . LEU A 1 93 ? -1.148 -4.868 -12.273 1.00 98.31 93 LEU A C 1
ATOM 705 O O . LEU A 1 93 ? -2.033 -5.011 -11.434 1.00 98.31 93 LEU A O 1
ATOM 709 N N . GLU A 1 94 ? -0.664 -5.887 -12.982 1.00 98.06 94 GLU A N 1
ATOM 710 C CA . GLU A 1 94 ? -1.103 -7.276 -12.805 1.00 98.06 94 GLU A CA 1
ATOM 711 C C . GLU A 1 94 ? -0.803 -7.788 -11.395 1.00 98.06 94 GLU A C 1
ATOM 713 O O . GLU A 1 94 ? -1.729 -8.217 -10.710 1.00 98.06 94 GLU A O 1
ATOM 718 N N . ILE A 1 95 ? 0.436 -7.626 -10.917 1.00 98.25 95 ILE A N 1
ATOM 719 C CA . ILE A 1 95 ? 0.833 -8.026 -9.556 1.00 98.25 95 ILE A CA 1
ATOM 720 C C . ILE A 1 95 ? -0.078 -7.372 -8.511 1.00 98.25 95 ILE A C 1
ATOM 722 O O . ILE A 1 95 ? -0.588 -8.033 -7.610 1.00 98.25 95 ILE A O 1
ATOM 726 N N . VAL A 1 96 ? -0.313 -6.064 -8.633 1.00 98.31 96 VAL A N 1
ATOM 727 C CA . VAL A 1 96 ? -1.127 -5.323 -7.662 1.00 98.31 96 VAL A CA 1
ATOM 728 C C . VAL A 1 96 ? -2.579 -5.785 -7.693 1.00 98.31 96 VAL A C 1
ATOM 730 O O . VAL A 1 96 ? -3.192 -5.938 -6.638 1.00 98.31 96 VAL A O 1
ATOM 733 N N . LYS A 1 97 ? -3.148 -6.011 -8.880 1.00 97.81 97 LYS A N 1
ATOM 734 C CA . LYS A 1 97 ? -4.519 -6.516 -9.011 1.00 97.81 97 LYS A CA 1
ATOM 735 C C . LYS A 1 97 ? -4.670 -7.896 -8.384 1.00 97.81 97 LYS A C 1
ATOM 737 O O . LYS A 1 97 ? -5.665 -8.122 -7.701 1.00 97.81 97 LYS A O 1
ATOM 742 N N . ASP A 1 98 ? -3.706 -8.782 -8.605 1.00 97.31 98 ASP A N 1
ATOM 743 C CA . ASP A 1 98 ? -3.761 -10.155 -8.110 1.00 97.31 98 ASP A CA 1
ATOM 744 C C . ASP A 1 98 ? -3.655 -10.205 -6.577 1.00 97.31 98 ASP A C 1
ATOM 746 O O . ASP A 1 98 ? -4.421 -10.920 -5.934 1.00 97.31 98 ASP A O 1
ATOM 750 N N . GLU A 1 99 ? -2.794 -9.377 -5.976 1.00 97.25 99 GLU A N 1
ATOM 751 C CA . GLU A 1 99 ? -2.611 -9.332 -4.516 1.00 97.25 99 GLU A CA 1
ATOM 752 C C . GLU A 1 99 ? -3.730 -8.584 -3.772 1.00 97.25 99 GLU A C 1
ATOM 754 O O . GLU A 1 99 ? -4.044 -8.893 -2.619 1.00 97.25 99 GLU A O 1
ATOM 759 N N . THR A 1 100 ? -4.337 -7.573 -4.403 1.00 96.06 100 THR A N 1
ATOM 760 C CA . THR A 1 100 ? -5.332 -6.706 -3.741 1.00 96.06 100 THR A CA 1
ATOM 761 C C . THR A 1 100 ? -6.777 -7.010 -4.115 1.00 96.06 100 THR A C 1
ATOM 763 O O . THR A 1 100 ? -7.691 -6.605 -3.398 1.00 96.06 100 THR A O 1
ATOM 766 N N . GLY A 1 101 ? -7.013 -7.662 -5.255 1.00 95.12 101 GLY A N 1
ATOM 767 C CA . GLY A 1 101 ? -8.339 -7.782 -5.865 1.00 95.12 101 GLY A CA 1
ATOM 768 C C . GLY A 1 101 ? -8.909 -6.456 -6.392 1.00 95.12 101 GLY A C 1
ATOM 769 O O . GLY A 1 101 ? -10.058 -6.418 -6.837 1.00 95.12 101 GLY A O 1
ATOM 770 N N . GLN A 1 102 ? -8.141 -5.362 -6.345 1.00 95.81 102 GLN A N 1
ATOM 771 C CA . GLN A 1 102 ? -8.595 -4.046 -6.782 1.00 95.81 102 GLN A CA 1
ATOM 772 C C . GLN A 1 102 ? -8.680 -3.965 -8.304 1.00 95.81 102 GLN A C 1
ATOM 774 O O . GLN A 1 102 ? -7.920 -4.577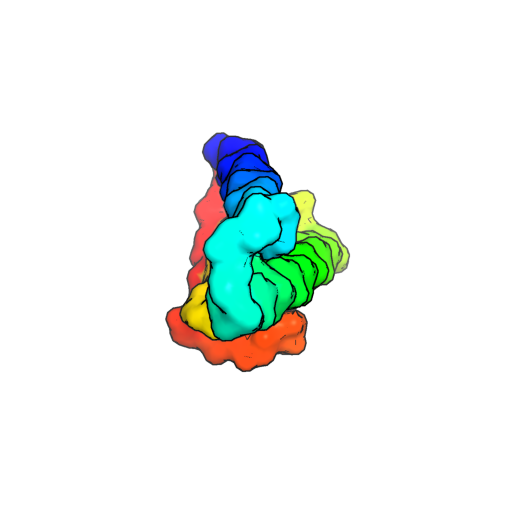 -9.054 1.00 95.81 102 GLN A O 1
ATOM 779 N N . SER A 1 103 ? -9.621 -3.156 -8.778 1.00 96.12 103 SER A N 1
ATOM 780 C CA . SER A 1 103 ? -9.737 -2.858 -10.202 1.00 96.12 103 SER A CA 1
ATOM 781 C C . SER A 1 103 ? -8.644 -1.883 -10.655 1.00 96.12 103 SER A C 1
ATOM 783 O O . SER A 1 103 ? -8.177 -1.051 -9.880 1.00 96.12 103 SER A O 1
ATOM 785 N N . ALA A 1 104 ? -8.266 -1.932 -11.936 1.00 95.62 104 ALA A N 1
ATOM 786 C CA . ALA A 1 104 ? -7.185 -1.098 -12.474 1.00 95.62 104 ALA A CA 1
ATOM 787 C C . ALA A 1 104 ? -7.415 0.415 -12.294 1.00 95.62 104 ALA A C 1
ATOM 789 O O . ALA A 1 104 ? -6.463 1.163 -12.119 1.00 95.62 104 ALA A O 1
ATOM 790 N N . GLN A 1 105 ? -8.673 0.863 -12.289 1.00 96.56 105 GLN A N 1
ATOM 791 C CA . GLN A 1 105 ? -9.043 2.264 -12.046 1.00 96.56 105 GLN A CA 1
ATOM 792 C C . GLN A 1 105 ? -8.682 2.767 -10.638 1.00 96.56 105 GLN A C 1
ATOM 794 O O . GLN A 1 105 ? -8.549 3.973 -10.450 1.00 96.56 105 GLN A O 1
ATOM 799 N N . ASN A 1 106 ? -8.515 1.860 -9.671 1.00 97.56 106 ASN A N 1
ATOM 800 C CA . ASN A 1 106 ? -8.142 2.187 -8.296 1.00 97.56 106 ASN A CA 1
ATOM 801 C C . ASN A 1 106 ? -6.620 2.138 -8.093 1.00 97.56 106 ASN A C 1
ATOM 803 O O . ASN A 1 106 ? -6.142 2.457 -7.010 1.00 97.56 106 ASN A O 1
ATOM 807 N N . ILE A 1 107 ? -5.852 1.717 -9.104 1.00 98.31 107 ILE A N 1
ATOM 808 C CA . ILE A 1 107 ? -4.413 1.487 -8.990 1.00 98.31 107 ILE A CA 1
ATOM 809 C C . ILE A 1 107 ? -3.666 2.600 -9.717 1.00 98.31 107 ILE A C 1
ATOM 811 O O . ILE A 1 107 ? -3.832 2.813 -10.918 1.00 98.31 107 ILE A O 1
ATOM 815 N N . LYS A 1 108 ? -2.794 3.293 -8.987 1.00 98.00 108 LYS A N 1
ATOM 816 C CA . LYS A 1 108 ? -1.937 4.349 -9.516 1.00 98.00 108 LYS A CA 1
ATOM 817 C C . LYS A 1 108 ? -0.473 3.954 -9.389 1.00 98.00 108 LYS A C 1
ATOM 819 O O . LYS A 1 108 ? 0.024 3.754 -8.286 1.00 98.00 108 LYS A O 1
ATOM 824 N N . ILE A 1 109 ? 0.224 3.901 -10.519 1.00 97.88 109 ILE A N 1
ATOM 825 C CA . ILE A 1 109 ? 1.646 3.551 -10.592 1.00 97.88 109 ILE A CA 1
ATOM 826 C C . ILE A 1 109 ? 2.444 4.819 -10.897 1.00 97.88 109 ILE A C 1
ATOM 828 O O . ILE A 1 109 ? 2.101 5.567 -11.814 1.00 97.88 109 ILE A O 1
ATOM 832 N N . ILE A 1 110 ? 3.478 5.091 -10.102 1.00 96.44 110 ILE A N 1
ATOM 833 C CA . ILE A 1 110 ? 4.243 6.338 -10.141 1.00 96.44 110 ILE A CA 1
ATOM 834 C C . ILE A 1 110 ? 5.745 6.011 -10.136 1.00 96.44 110 ILE A C 1
ATOM 836 O O . ILE A 1 110 ? 6.258 5.565 -9.108 1.00 96.44 110 ILE A O 1
ATOM 840 N N . PRO A 1 111 ? 6.481 6.262 -11.233 1.00 94.81 111 PRO A N 1
ATOM 841 C CA . PRO A 1 111 ? 7.941 6.239 -11.197 1.00 94.81 111 PRO A CA 1
ATOM 842 C C . PRO A 1 111 ? 8.483 7.410 -10.362 1.00 94.81 111 PRO A C 1
ATOM 844 O O . PRO A 1 111 ? 7.988 8.538 -10.467 1.00 94.81 111 PRO A O 1
ATOM 847 N N . GLN A 1 112 ? 9.490 7.150 -9.530 1.00 90.94 112 GLN A N 1
ATOM 848 C CA . GLN A 1 112 ? 10.251 8.138 -8.764 1.00 90.94 112 GLN A CA 1
ATOM 849 C C . GLN A 1 112 ? 11.740 7.770 -8.746 1.00 90.94 112 GLN A C 1
ATOM 851 O O . GLN A 1 112 ? 12.129 6.788 -8.116 1.00 90.94 112 GLN A O 1
ATOM 856 N N . GLY A 1 113 ? 12.563 8.585 -9.413 1.00 77.56 113 GLY A N 1
ATOM 857 C CA . GLY A 1 113 ? 14.029 8.481 -9.392 1.00 77.56 113 GLY A CA 1
ATOM 858 C C . GLY A 1 113 ? 14.705 9.170 -8.209 1.00 77.56 113 GLY A C 1
ATOM 859 O O . GLY A 1 113 ? 14.036 9.924 -7.459 1.00 77.56 113 GLY A O 1
#

Mean predicted aligned error: 3.03 Å

Secondary structure (DSSP, 8-state):
-HHHHHHHHHHHHHHHHHHHHHHHHSS-S-HHHHHHHHHHHHHHHHHHHHHHHHHHHHHHHT-S-EEEEE-SS-EEEEESSS---HHHHHHHHHHHHHHH---GGGEEEEE--

Nearest PDB structures (foldseek):
  3tuf-assembly1_A  TM=8.283E-01  e=4.934E-08  Bacillus subtilis
  4qo6-assembly1_A  TM=6.841E-01  e=1.489E-01  Chlamydia trachomatis D/UW-3/CX
  4p7m-assembly1_C  TM=5.488E-01  e=1.011E-01  Plasmodium falciparum
  6rwx-assembly1_S  TM=5.459E-01  e=1.227E-01  Shigella flexneri
  4qq0-assembly1_A  TM=5.653E-01  e=2.340E-01  Chlamydia trachomatis D/UW-3/CX

Radius of gyration: 16.06 Å; Cα contacts (8 Å, |Δi|>4): 129; chains: 1; bounding box: 36×22×49 Å